Protein AF-A0A1G2VF19-F1 (afdb_monomer_lite)

Radius of gyration: 12.05 Å; chains: 1; bounding box: 30×23×34 Å

Structure (mmCIF, N/CA/C/O backbone):
data_AF-A0A1G2VF19-F1
#
_entry.id   AF-A0A1G2VF19-F1
#
loop_
_atom_site.group_PDB
_atom_site.id
_atom_site.type_symbol
_atom_site.label_atom_id
_atom_site.label_alt_id
_atom_site.label_comp_id
_atom_site.label_asym_id
_atom_site.label_entity_id
_atom_site.label_seq_id
_atom_site.pdbx_PDB_ins_code
_atom_site.Cartn_x
_atom_site.Cartn_y
_atom_site.Cartn_z
_atom_site.occupancy
_atom_site.B_iso_or_equiv
_atom_site.auth_seq_id
_atom_site.auth_comp_id
_atom_site.auth_asym_id
_atom_site.auth_atom_id
_atom_site.pdbx_PDB_model_num
ATOM 1 N N . MET A 1 1 ? 2.321 -10.300 2.482 1.00 78.69 1 MET A N 1
ATOM 2 C CA . MET A 1 1 ? 3.296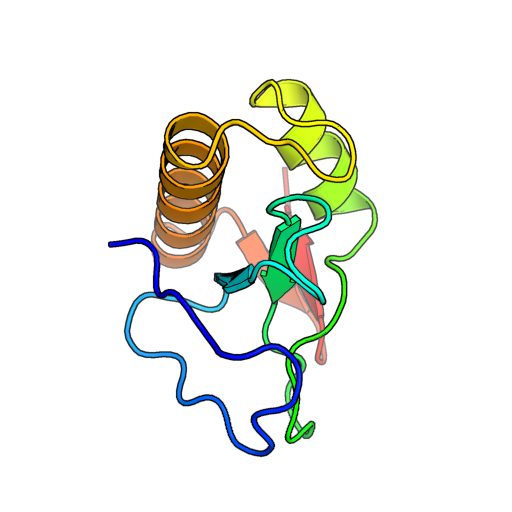 -9.934 1.435 1.00 78.69 1 MET A CA 1
ATOM 3 C C . MET A 1 1 ? 2.789 -8.684 0.718 1.00 78.69 1 MET A C 1
ATOM 5 O O . MET A 1 1 ? 1.614 -8.378 0.850 1.00 78.69 1 MET A O 1
ATOM 9 N N . ALA A 1 2 ? 3.632 -7.902 0.036 1.00 87.12 2 ALA A N 1
ATOM 10 C CA . ALA A 1 2 ? 3.149 -6.727 -0.689 1.00 87.12 2 ALA A CA 1
ATOM 11 C C . ALA A 1 2 ? 2.538 -7.201 -2.011 1.00 87.12 2 ALA A C 1
ATOM 13 O O . ALA A 1 2 ? 3.221 -7.852 -2.800 1.00 87.12 2 ALA A O 1
ATOM 14 N N . GLN A 1 3 ? 1.259 -6.909 -2.230 1.00 92.44 3 GLN A N 1
ATOM 15 C CA . GLN A 1 3 ? 0.581 -7.237 -3.478 1.00 92.44 3 GLN A CA 1
ATOM 16 C C . GLN A 1 3 ? 0.915 -6.172 -4.527 1.00 92.44 3 GLN A C 1
ATOM 18 O O . GLN A 1 3 ? 0.719 -4.978 -4.291 1.00 92.44 3 GLN A O 1
ATOM 23 N N . VAL A 1 4 ? 1.431 -6.615 -5.674 1.00 93.25 4 VAL A N 1
ATOM 24 C CA . VAL A 1 4 ? 1.656 -5.770 -6.853 1.00 93.25 4 VAL A CA 1
ATOM 25 C C . VAL A 1 4 ? 0.391 -5.779 -7.698 1.00 93.25 4 VAL A C 1
ATOM 27 O O . VAL A 1 4 ? -0.149 -6.850 -7.960 1.00 93.25 4 VAL A O 1
ATOM 30 N N . ILE A 1 5 ? -0.052 -4.607 -8.139 1.00 89.94 5 ILE A N 1
ATOM 31 C CA . ILE A 1 5 ? -1.225 -4.453 -9.006 1.00 89.94 5 ILE A CA 1
ATOM 32 C C . ILE A 1 5 ? -0.883 -3.654 -10.262 1.00 89.94 5 ILE A C 1
ATOM 34 O O . ILE A 1 5 ? 0.030 -2.813 -10.258 1.00 89.94 5 ILE A O 1
ATOM 38 N N . GLY A 1 6 ? -1.630 -3.895 -11.337 1.00 84.19 6 GLY A N 1
ATOM 39 C CA . GLY A 1 6 ? -1.605 -3.042 -12.518 1.00 84.19 6 GLY A CA 1
ATOM 40 C C . GLY A 1 6 ? -2.280 -1.697 -12.238 1.00 84.19 6 GLY A C 1
ATOM 41 O O . GLY A 1 6 ? -3.280 -1.618 -11.535 1.00 84.19 6 GLY A O 1
ATOM 42 N N . TYR A 1 7 ? -1.740 -0.610 -12.795 1.00 70.62 7 TYR A N 1
ATOM 43 C CA . TYR A 1 7 ? -2.265 0.739 -12.536 1.00 70.62 7 TYR A CA 1
ATOM 44 C C . TYR A 1 7 ? -3.662 0.997 -13.135 1.00 70.62 7 TYR A C 1
ATOM 46 O O . TYR A 1 7 ? -4.394 1.848 -12.645 1.00 70.62 7 TYR A O 1
ATOM 54 N N . PHE A 1 8 ? -4.026 0.270 -14.190 1.00 71.75 8 PHE A N 1
ATOM 55 C CA . PHE A 1 8 ? -5.316 0.391 -14.878 1.00 71.75 8 PHE A CA 1
ATOM 56 C C . PHE A 1 8 ? -6.217 -0.828 -14.638 1.00 71.75 8 PHE A C 1
ATOM 58 O O . PHE A 1 8 ? -7.092 -1.121 -15.446 1.00 71.75 8 PHE A O 1
ATOM 65 N N . GLU A 1 9 ? -5.956 -1.587 -13.573 1.00 72.94 9 GLU A N 1
ATOM 66 C CA . GLU A 1 9 ? -6.788 -2.732 -13.218 1.00 72.94 9 GLU A CA 1
ATOM 67 C C . GLU A 1 9 ? -8.000 -2.253 -12.418 1.00 72.94 9 GLU A C 1
ATOM 69 O O . GLU A 1 9 ? -7.907 -1.926 -11.234 1.00 72.94 9 GLU A O 1
ATOM 74 N N . ASP A 1 10 ? -9.152 -2.227 -13.083 1.00 65.62 10 ASP A N 1
ATOM 75 C CA . ASP A 1 10 ? -10.441 -2.076 -12.423 1.00 65.62 10 ASP A CA 1
ATOM 76 C C . ASP A 1 10 ? -10.782 -3.421 -11.757 1.00 65.62 10 ASP A C 1
ATOM 78 O O . ASP A 1 10 ? -10.864 -4.445 -12.438 1.00 65.62 10 ASP A O 1
ATOM 82 N N . ASN A 1 11 ? -11.014 -3.421 -10.438 1.00 74.56 11 ASN A N 1
ATOM 83 C CA . ASN A 1 11 ? -11.315 -4.577 -9.569 1.00 74.56 11 ASN A CA 1
ATOM 84 C C . ASN A 1 11 ? -10.107 -5.308 -8.955 1.00 74.56 11 ASN A C 1
ATOM 86 O O . ASN A 1 11 ? -10.004 -6.536 -8.994 1.00 74.56 11 ASN A O 1
ATOM 90 N N . VAL A 1 12 ? -9.227 -4.556 -8.296 1.00 83.00 12 VAL A N 1
ATOM 91 C CA . VAL A 1 12 ? -8.183 -5.132 -7.437 1.00 83.00 12 VAL A CA 1
ATOM 92 C C . VAL A 1 12 ? -8.810 -5.893 -6.263 1.00 83.00 12 VAL A C 1
ATOM 94 O O . VAL A 1 12 ? -9.538 -5.326 -5.451 1.00 83.00 12 VAL A O 1
ATOM 97 N N . VAL A 1 13 ? -8.480 -7.180 -6.136 1.00 86.81 13 VAL A N 1
ATOM 98 C CA . VAL A 1 13 ? -8.833 -7.992 -4.962 1.00 86.81 13 VAL A CA 1
ATOM 99 C C . VAL A 1 13 ? -7.714 -7.881 -3.931 1.00 86.81 13 VAL A C 1
ATOM 101 O O . VAL A 1 13 ? -6.596 -8.317 -4.188 1.00 86.81 13 VAL A O 1
ATOM 104 N N . PHE A 1 14 ? -8.007 -7.312 -2.763 1.00 88.38 14 PHE A N 1
ATOM 105 C CA . PHE A 1 14 ? -7.038 -7.093 -1.685 1.00 88.38 14 PHE A CA 1
ATOM 106 C C . PHE A 1 14 ? -6.894 -8.347 -0.809 1.00 88.38 14 PHE A C 1
ATOM 108 O O . PHE A 1 14 ? -7.687 -8.559 0.108 1.00 88.38 14 PHE A O 1
ATOM 115 N N . THR A 1 15 ? -5.896 -9.196 -1.072 1.00 89.69 15 THR A N 1
ATOM 116 C CA . THR A 1 15 ? -5.728 -10.474 -0.341 1.00 89.69 15 THR A CA 1
ATOM 117 C C . THR A 1 15 ? -4.752 -10.394 0.832 1.00 89.69 15 THR A C 1
ATOM 119 O O . THR A 1 15 ? -4.855 -11.165 1.781 1.00 89.69 15 THR A O 1
ATOM 122 N N . GLU A 1 16 ? -3.801 -9.458 0.793 1.00 90.38 16 GLU A N 1
ATOM 123 C CA . GLU A 1 16 ? -2.689 -9.369 1.759 1.00 90.38 16 GLU A CA 1
ATOM 124 C C . GLU A 1 16 ? -2.871 -8.280 2.836 1.00 90.38 16 GLU A C 1
ATOM 126 O O . GLU A 1 16 ? -2.054 -8.132 3.761 1.00 90.38 16 GLU A O 1
ATOM 131 N N . GLY A 1 17 ? -3.941 -7.503 2.693 1.00 93.19 17 GLY A N 1
ATOM 132 C CA . GLY A 1 17 ? -4.255 -6.306 3.458 1.00 93.19 17 GLY A CA 1
ATOM 133 C C . GLY A 1 17 ? -4.723 -5.172 2.540 1.00 93.19 17 GLY A C 1
ATOM 134 O O . GLY A 1 17 ? -4.712 -5.323 1.318 1.00 93.19 17 GLY A O 1
ATOM 135 N N . PRO A 1 18 ? -5.142 -4.035 3.115 1.00 95.06 18 PRO A N 1
ATOM 136 C CA . PRO A 1 18 ? -5.747 -2.950 2.349 1.00 95.06 18 PRO A CA 1
ATOM 137 C C . PRO A 1 18 ? -4.746 -2.152 1.508 1.00 95.06 18 PRO A C 1
ATOM 139 O O . PRO A 1 18 ? -5.170 -1.379 0.656 1.00 95.06 18 PRO A O 1
ATOM 142 N N . PHE A 1 19 ? -3.438 -2.305 1.736 1.00 96.38 19 PHE A N 1
ATOM 143 C CA . PHE A 1 19 ? -2.391 -1.593 1.007 1.00 96.38 19 PHE A CA 1
ATOM 144 C C . PHE A 1 19 ? -1.767 -2.466 -0.081 1.00 96.38 19 PHE A C 1
ATOM 146 O O . PHE A 1 19 ? -1.439 -3.635 0.143 1.00 96.38 19 PHE A O 1
ATOM 153 N N . VAL A 1 20 ? -1.537 -1.855 -1.238 1.00 95.62 20 VAL A N 1
ATOM 154 C CA . VAL A 1 20 ? -0.971 -2.474 -2.443 1.00 95.62 20 VAL A CA 1
ATOM 155 C C . VAL A 1 20 ? 0.106 -1.573 -3.036 1.00 95.62 20 VAL A C 1
ATOM 157 O O . VAL A 1 20 ? 0.175 -0.381 -2.723 1.00 95.62 20 VAL A O 1
ATOM 160 N N . ILE A 1 21 ? 0.958 -2.131 -3.896 1.00 95.81 21 ILE A N 1
ATOM 161 C CA . ILE A 1 21 ? 1.974 -1.367 -4.624 1.00 95.81 21 ILE A CA 1
ATOM 162 C C . ILE A 1 21 ? 1.700 -1.368 -6.123 1.00 95.81 21 ILE A C 1
ATOM 164 O O . ILE A 1 21 ? 1.324 -2.383 -6.704 1.00 95.81 21 ILE A O 1
ATOM 168 N N . CYS A 1 22 ? 1.944 -0.230 -6.762 1.00 94.19 22 CYS A N 1
ATOM 169 C CA . CYS A 1 22 ? 1.803 -0.068 -8.204 1.00 94.19 22 CYS A CA 1
ATOM 170 C C . CYS A 1 22 ? 2.942 0.796 -8.760 1.00 94.19 22 CYS A C 1
ATOM 172 O O . CYS A 1 22 ? 3.555 1.583 -8.032 1.00 94.19 22 CYS A O 1
ATOM 174 N N . ASN A 1 23 ? 3.237 0.646 -10.054 1.00 93.69 23 ASN A N 1
ATOM 175 C CA . ASN A 1 23 ? 4.217 1.465 -10.774 1.00 93.69 23 ASN A CA 1
ATOM 176 C C . ASN A 1 23 ? 3.576 2.063 -12.038 1.00 93.69 23 ASN A C 1
ATOM 178 O O . ASN A 1 23 ? 3.734 1.517 -13.136 1.00 93.69 23 ASN A O 1
ATOM 182 N N . PRO A 1 24 ? 2.811 3.158 -11.893 1.00 85.38 24 PRO A N 1
ATOM 183 C CA . PRO A 1 24 ? 2.123 3.796 -13.006 1.00 85.38 24 PRO A CA 1
ATOM 184 C C . PRO A 1 24 ? 3.121 4.207 -14.089 1.00 85.38 24 PRO A C 1
ATOM 186 O O . PRO A 1 24 ? 4.023 5.007 -13.843 1.00 85.38 24 PRO A O 1
ATOM 189 N N . LEU A 1 25 ? 2.957 3.672 -15.300 1.00 85.69 25 LEU A N 1
ATOM 190 C CA . LEU A 1 25 ? 3.788 4.014 -16.463 1.00 85.69 25 LEU A CA 1
ATOM 191 C C . LEU A 1 25 ? 5.300 3.785 -16.252 1.00 85.69 25 LEU A C 1
ATOM 193 O O . LEU A 1 25 ? 6.116 4.404 -16.931 1.00 85.69 25 LEU A O 1
ATOM 197 N N . GLY A 1 26 ? 5.693 2.944 -15.288 1.00 87.31 26 GLY A N 1
ATOM 198 C CA . GLY A 1 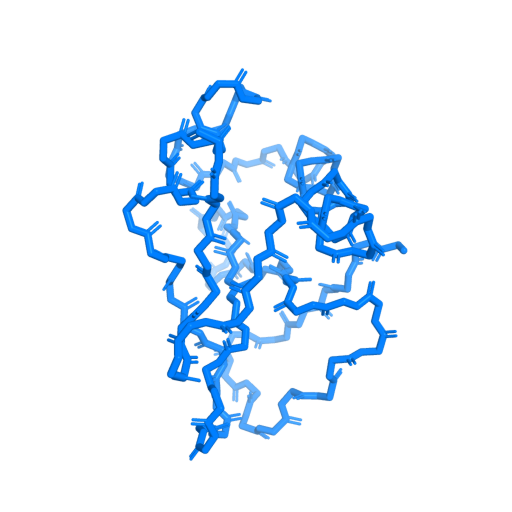26 ? 7.104 2.681 -14.991 1.00 87.31 26 GLY A CA 1
ATOM 199 C C . GLY A 1 26 ? 7.860 3.847 -14.336 1.00 87.31 26 GLY A C 1
ATOM 200 O O . GLY A 1 26 ? 9.081 3.779 -14.222 1.00 87.31 26 GLY A O 1
ATOM 201 N N . ASN A 1 27 ? 7.173 4.915 -13.911 1.00 90.56 27 ASN A N 1
ATOM 2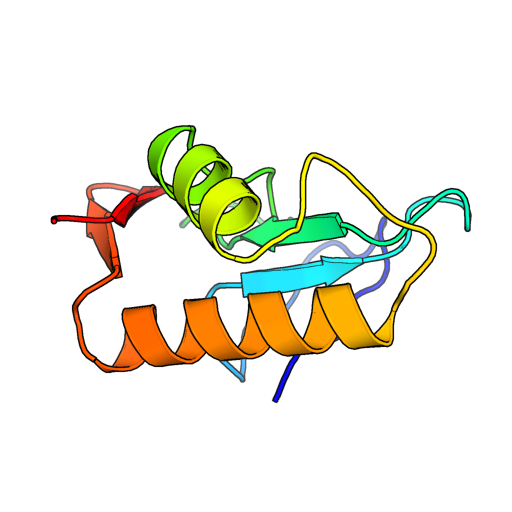02 C CA . ASN A 1 27 ? 7.796 6.170 -13.474 1.00 90.56 27 ASN A CA 1
ATOM 203 C C . ASN A 1 27 ? 7.997 6.299 -11.950 1.00 90.56 27 ASN A C 1
ATOM 205 O O . ASN A 1 27 ? 8.223 7.408 -11.447 1.00 90.56 27 ASN A O 1
ATOM 209 N N . GLY A 1 28 ? 7.862 5.194 -11.218 1.00 93.94 28 GLY A N 1
ATOM 210 C CA . GLY A 1 28 ? 8.104 5.100 -9.784 1.00 93.94 28 GLY A CA 1
ATOM 211 C C . GLY A 1 28 ? 7.030 4.289 -9.065 1.00 93.94 28 GLY A C 1
ATOM 212 O O . GLY A 1 28 ? 5.832 4.470 -9.275 1.00 93.94 28 GLY A O 1
ATOM 213 N N . TRP A 1 29 ? 7.480 3.432 -8.157 1.00 95.62 29 TRP A N 1
ATOM 214 C CA . TRP A 1 29 ? 6.646 2.653 -7.259 1.00 95.62 29 TRP A CA 1
ATOM 215 C C . TRP A 1 29 ? 5.985 3.545 -6.215 1.00 95.62 29 TRP A C 1
ATOM 217 O O . TRP A 1 29 ? 6.637 4.374 -5.572 1.00 95.62 29 TRP A O 1
ATOM 227 N N . ARG A 1 30 ? 4.683 3.356 -6.020 1.00 94.88 30 ARG A N 1
ATOM 228 C CA . ARG A 1 30 ? 3.909 3.999 -4.959 1.00 94.88 30 ARG A CA 1
ATOM 229 C C . ARG A 1 30 ? 3.029 2.985 -4.244 1.00 94.88 30 ARG A C 1
ATOM 231 O O . ARG A 1 30 ? 2.839 1.869 -4.716 1.00 94.88 30 ARG A O 1
ATOM 238 N N . ILE A 1 31 ? 2.523 3.404 -3.090 1.00 95.44 31 ILE A N 1
ATOM 239 C CA . ILE A 1 31 ? 1.568 2.639 -2.290 1.00 95.44 31 ILE A CA 1
ATOM 240 C C . ILE A 1 31 ? 0.200 3.272 -2.473 1.00 95.44 31 ILE A C 1
ATOM 242 O O . ILE A 1 31 ? 0.074 4.489 -2.305 1.00 95.44 31 ILE A O 1
ATOM 246 N N . GLU A 1 32 ? -0.781 2.433 -2.761 1.00 94.56 32 GLU A N 1
ATOM 247 C CA . GLU A 1 32 ? -2.198 2.773 -2.806 1.00 94.56 32 GLU A CA 1
ATOM 248 C C . GLU A 1 32 ? -2.972 1.910 -1.810 1.00 94.56 32 GLU A C 1
ATOM 250 O O . GLU A 1 32 ? -2.427 0.965 -1.229 1.00 94.56 32 GLU A O 1
ATOM 255 N N . VAL A 1 33 ? -4.221 2.282 -1.555 1.00 94.69 33 VAL A N 1
ATOM 256 C CA . VAL A 1 33 ? -5.053 1.672 -0.524 1.00 94.69 33 VAL A CA 1
ATOM 257 C C . VAL A 1 33 ? -6.473 1.438 -1.021 1.00 94.69 33 VAL A C 1
ATOM 259 O O . VAL A 1 33 ? -6.987 2.183 -1.855 1.00 94.69 33 VAL A O 1
ATOM 262 N N . GLU A 1 34 ? -7.110 0.404 -0.490 1.00 93.75 34 GLU A N 1
ATOM 263 C CA . GLU A 1 34 ? -8.536 0.152 -0.650 1.00 93.75 34 GLU A CA 1
ATOM 264 C C . GLU A 1 34 ? -9.377 1.337 -0.144 1.00 93.75 34 GLU A C 1
ATOM 266 O O . GLU A 1 34 ? -9.215 1.785 0.991 1.00 93.75 34 GLU A O 1
ATOM 271 N N . LEU A 1 35 ? -10.334 1.792 -0.955 1.00 90.62 35 LEU A N 1
ATOM 272 C CA . LEU A 1 35 ? -11.434 2.656 -0.524 1.00 90.62 35 LEU A CA 1
ATOM 273 C C . LEU A 1 35 ? -12.732 1.850 -0.623 1.00 90.62 35 LEU A C 1
ATOM 275 O O . LEU A 1 35 ? -13.105 1.400 -1.707 1.00 90.62 35 LEU A O 1
ATOM 279 N N . LYS A 1 36 ? -13.423 1.630 0.502 1.00 87.56 36 LYS A N 1
ATOM 280 C CA . LYS A 1 36 ? -14.639 0.800 0.501 1.00 87.56 36 LYS A CA 1
ATOM 281 C C . LYS A 1 36 ? -15.706 1.402 -0.417 1.00 87.56 36 LYS A C 1
ATOM 283 O O . LYS A 1 36 ? -16.029 2.582 -0.311 1.00 87.56 36 LYS A O 1
ATOM 288 N N . GLY A 1 37 ? -16.242 0.572 -1.314 1.00 84.62 37 GLY A N 1
ATOM 289 C CA . GLY A 1 37 ? -17.212 0.978 -2.337 1.00 84.62 37 GLY A CA 1
ATOM 290 C C . GLY A 1 37 ? -16.598 1.446 -3.662 1.00 84.62 37 GLY A C 1
ATOM 291 O O . GLY A 1 37 ? -17.347 1.815 -4.560 1.00 84.62 37 GLY A O 1
ATOM 292 N N . HIS A 1 38 ? -15.269 1.423 -3.806 1.00 83.81 38 HIS A N 1
ATOM 293 C CA . HIS A 1 38 ? -14.579 1.768 -5.049 1.00 83.81 38 HIS A CA 1
ATOM 294 C C . HIS A 1 38 ? -13.996 0.526 -5.728 1.00 83.81 38 HIS A C 1
ATOM 296 O O . HIS A 1 38 ? -13.561 -0.418 -5.072 1.00 83.81 38 HIS A O 1
ATOM 302 N N . HIS A 1 39 ? -13.975 0.549 -7.061 1.00 82.31 39 HIS A N 1
ATOM 303 C CA . HIS A 1 39 ? -13.421 -0.530 -7.887 1.00 82.31 39 HIS A CA 1
ATOM 304 C C . HIS A 1 39 ? -11.901 -0.441 -8.052 1.00 82.31 39 HIS A C 1
ATOM 306 O O . HIS A 1 39 ? -11.259 -1.428 -8.407 1.00 82.31 39 HIS A O 1
ATOM 312 N N . CYS A 1 40 ? -11.329 0.736 -7.800 1.00 85.75 40 CYS A N 1
ATOM 313 C CA . CYS A 1 40 ? -9.909 1.002 -7.935 1.00 85.75 40 CYS A CA 1
ATOM 314 C C . CYS A 1 40 ? -9.298 1.439 -6.592 1.00 85.75 40 CYS A C 1
ATOM 316 O O . CYS A 1 40 ? -9.973 2.073 -5.771 1.00 85.75 40 CYS A O 1
ATOM 318 N N . PRO A 1 41 ? -8.023 1.101 -6.354 1.00 89.31 41 PRO A N 1
ATOM 319 C CA . PRO A 1 41 ? -7.278 1.626 -5.223 1.00 89.31 41 PRO A CA 1
ATOM 320 C C . PRO A 1 41 ? -7.027 3.129 -5.378 1.00 89.31 41 PRO A C 1
ATOM 322 O O . PRO A 1 41 ? -7.017 3.681 -6.479 1.00 89.31 41 PRO A O 1
ATOM 325 N N . ILE A 1 42 ? -6.826 3.801 -4.248 1.00 90.69 42 ILE A N 1
ATOM 326 C CA . ILE A 1 42 ? -6.632 5.250 -4.184 1.00 90.69 42 ILE A CA 1
ATOM 327 C C . ILE A 1 42 ? -5.330 5.612 -3.475 1.00 90.69 42 ILE A C 1
ATOM 329 O O . ILE A 1 42 ? -4.693 4.790 -2.813 1.00 90.69 42 ILE A O 1
ATOM 333 N N . LEU A 1 43 ? -4.948 6.887 -3.551 1.00 90.44 43 LEU A N 1
ATOM 334 C CA . LEU A 1 43 ? -3.873 7.395 -2.708 1.00 90.44 43 LEU A CA 1
ATOM 335 C C . LEU A 1 43 ? -4.259 7.309 -1.220 1.00 90.44 43 LEU A C 1
ATOM 337 O O . LEU A 1 43 ? -5.403 7.605 -0.873 1.00 90.44 43 LEU A O 1
ATOM 341 N N . PRO A 1 44 ? -3.316 6.942 -0.335 1.00 88.56 44 PRO A N 1
ATOM 342 C CA . PRO A 1 44 ? -3.591 6.874 1.092 1.00 88.56 44 PRO A CA 1
ATOM 343 C C . PRO A 1 44 ? -3.957 8.232 1.689 1.00 88.56 44 PRO A C 1
ATOM 345 O O . PRO A 1 44 ? -3.481 9.272 1.229 1.00 88.56 44 PRO A O 1
ATOM 348 N N . ASP A 1 45 ? -4.725 8.190 2.777 1.00 88.81 45 ASP A N 1
ATOM 349 C CA . ASP A 1 45 ? -5.005 9.355 3.614 1.00 88.81 45 ASP A CA 1
ATOM 350 C C . ASP A 1 45 ? -3.711 10.043 4.108 1.00 88.81 45 ASP A C 1
ATOM 352 O O . ASP A 1 45 ? -2.648 9.420 4.223 1.00 88.81 45 ASP A O 1
ATOM 356 N N . LEU A 1 46 ? -3.801 11.334 4.448 1.00 87.00 46 LEU A N 1
ATOM 357 C CA . LEU A 1 46 ? -2.668 12.135 4.924 1.00 87.00 46 LEU A CA 1
ATOM 358 C C . LEU A 1 46 ? -1.976 11.523 6.153 1.00 87.00 46 LEU A C 1
ATOM 360 O O . LEU A 1 46 ? -0.753 11.622 6.283 1.00 87.00 46 LEU A O 1
ATOM 364 N N . THR A 1 47 ? -2.724 10.882 7.053 1.00 89.19 47 THR A N 1
ATOM 365 C CA . THR A 1 47 ? -2.154 10.209 8.231 1.00 89.19 47 THR A CA 1
ATOM 366 C C . THR A 1 47 ? -1.237 9.053 7.831 1.00 89.19 47 THR A C 1
ATOM 368 O O . THR A 1 47 ? -0.108 8.954 8.319 1.00 89.19 47 THR A O 1
ATOM 371 N N . ILE A 1 48 ? -1.664 8.241 6.863 1.00 92.56 48 ILE A N 1
ATOM 372 C CA . ILE A 1 48 ? -0.857 7.165 6.286 1.00 92.56 48 ILE A CA 1
ATOM 373 C C . ILE A 1 48 ? 0.315 7.729 5.480 1.00 92.56 48 ILE A C 1
ATOM 375 O O . ILE A 1 48 ? 1.408 7.164 5.511 1.00 92.56 48 ILE A O 1
ATOM 379 N N . HIS A 1 49 ? 0.136 8.860 4.792 1.00 91.38 49 HIS A N 1
ATOM 380 C CA . HIS A 1 49 ? 1.229 9.517 4.076 1.00 91.38 49 HIS A CA 1
ATOM 381 C C . HIS A 1 49 ? 2.379 9.892 5.019 1.00 91.38 49 HIS A C 1
ATOM 383 O O . HIS A 1 49 ? 3.520 9.500 4.783 1.00 91.38 49 HIS A O 1
ATOM 389 N N . LYS A 1 50 ? 2.071 10.559 6.137 1.00 91.56 50 LYS A N 1
ATOM 390 C CA . LYS A 1 50 ? 3.064 10.898 7.171 1.00 91.56 50 LYS A CA 1
ATOM 391 C C . LYS A 1 50 ? 3.729 9.652 7.758 1.00 91.56 50 LYS A C 1
ATOM 393 O O . LYS A 1 50 ? 4.920 9.663 8.063 1.00 91.56 50 LYS A O 1
ATOM 398 N N . LEU A 1 51 ? 2.975 8.564 7.912 1.00 93.38 51 LEU A N 1
ATOM 399 C CA . LEU A 1 51 ? 3.513 7.290 8.378 1.00 93.38 51 LEU A CA 1
ATOM 400 C C . LEU A 1 51 ? 4.495 6.676 7.367 1.00 93.38 51 LEU A C 1
ATOM 402 O O . LEU A 1 51 ? 5.570 6.236 7.764 1.00 93.38 51 LEU A O 1
ATOM 406 N N . LYS A 1 52 ? 4.188 6.707 6.063 1.00 94.50 52 LYS A N 1
ATOM 407 C CA . LYS A 1 52 ? 5.124 6.277 5.007 1.00 94.50 52 LYS A CA 1
ATOM 408 C C . LYS A 1 52 ? 6.429 7.070 5.043 1.00 94.50 52 LYS A C 1
ATOM 410 O O . LYS A 1 52 ? 7.498 6.472 4.927 1.00 94.50 52 LYS A O 1
ATOM 415 N N . GLU A 1 53 ? 6.354 8.384 5.247 1.00 94.44 53 GLU A N 1
ATOM 416 C CA . GLU A 1 53 ? 7.542 9.238 5.350 1.00 94.44 53 GLU A CA 1
ATOM 417 C C . GLU A 1 53 ? 8.417 8.846 6.543 1.00 94.44 53 GLU A C 1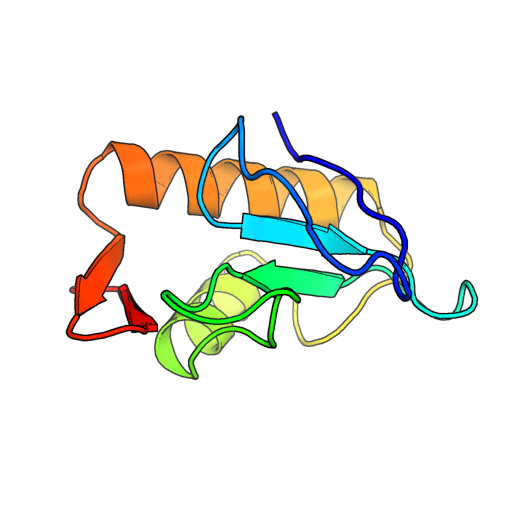
ATOM 419 O O . GLU A 1 53 ? 9.628 8.693 6.389 1.00 94.44 53 GLU A O 1
ATOM 424 N N . ARG A 1 54 ? 7.808 8.567 7.705 1.00 93.69 54 ARG A N 1
ATOM 425 C CA . ARG A 1 54 ? 8.517 8.027 8.882 1.00 93.69 54 ARG A CA 1
ATOM 426 C C . ARG A 1 54 ? 9.162 6.663 8.614 1.00 93.69 54 ARG A C 1
ATOM 428 O O . ARG A 1 54 ? 10.190 6.352 9.204 1.00 93.69 54 ARG A O 1
ATOM 435 N N . LEU A 1 55 ? 8.583 5.866 7.716 1.00 94.12 55 LEU A N 1
ATOM 436 C CA . LEU A 1 55 ? 9.127 4.581 7.260 1.00 94.12 55 LEU A CA 1
ATOM 437 C C . LEU A 1 55 ? 10.164 4.723 6.125 1.00 94.12 55 LEU A C 1
ATOM 439 O O . LEU A 1 55 ? 10.633 3.716 5.587 1.00 94.12 55 LEU A O 1
ATOM 443 N N . GLY A 1 56 ? 10.542 5.955 5.769 1.00 94.50 56 GLY A N 1
ATOM 444 C CA . GLY A 1 56 ? 11.593 6.256 4.798 1.00 94.50 56 GLY A CA 1
ATOM 445 C C . GLY A 1 56 ? 11.118 6.374 3.349 1.00 94.50 56 GLY A C 1
ATOM 446 O O . GLY A 1 56 ? 11.947 6.338 2.445 1.00 94.50 56 GLY A O 1
ATOM 447 N N . MET A 1 57 ? 9.811 6.505 3.102 1.00 94.25 57 MET A N 1
ATOM 448 C CA . MET A 1 57 ? 9.245 6.638 1.756 1.00 94.25 57 MET A CA 1
ATOM 449 C C . MET A 1 57 ? 8.377 7.897 1.638 1.00 94.25 57 MET A C 1
ATOM 451 O O . MET A 1 57 ? 7.233 7.911 2.089 1.00 94.25 57 MET A O 1
ATOM 455 N N . SER A 1 58 ? 8.888 8.927 0.956 1.00 91.62 58 SER A N 1
ATOM 456 C CA . SER A 1 58 ? 8.099 10.104 0.565 1.00 91.62 58 SER A CA 1
ATOM 457 C C . SER A 1 58 ? 7.621 9.966 -0.883 1.00 91.62 58 SER A C 1
ATOM 459 O O . SER A 1 58 ? 8.400 9.659 -1.784 1.00 91.62 58 SER A O 1
ATOM 461 N N . GLY A 1 59 ? 6.317 10.137 -1.111 1.00 88.88 59 GLY A N 1
ATOM 462 C CA . GLY A 1 59 ? 5.721 10.044 -2.446 1.00 88.88 59 GLY A CA 1
ATOM 463 C C . GLY A 1 59 ? 5.891 8.674 -3.123 1.00 88.88 59 GLY A C 1
ATOM 464 O O . GLY A 1 59 ? 5.371 7.665 -2.627 1.00 88.88 59 GLY A O 1
ATOM 465 N N . LYS A 1 60 ? 6.561 8.680 -4.285 1.00 93.06 60 LYS A N 1
ATOM 466 C CA . LYS A 1 60 ? 6.909 7.515 -5.117 1.00 93.06 60 LYS A CA 1
ATOM 467 C C . LYS A 1 60 ? 8.431 7.368 -5.213 1.00 93.06 60 LYS A C 1
ATOM 469 O O . LYS A 1 60 ? 9.142 8.365 -5.140 1.00 93.06 60 LYS A O 1
ATOM 474 N N . THR A 1 61 ? 8.930 6.155 -5.427 1.00 95.44 61 THR A N 1
ATOM 475 C CA . THR A 1 61 ? 10.374 5.861 -5.499 1.00 95.44 61 THR A CA 1
ATOM 476 C C . THR A 1 61 ? 10.691 4.827 -6.578 1.00 95.44 61 THR A C 1
ATOM 478 O O . THR A 1 61 ? 9.848 4.006 -6.925 1.00 95.44 61 THR A O 1
ATOM 481 N N . MET A 1 62 ? 11.914 4.827 -7.111 1.00 95.81 62 MET A N 1
ATOM 482 C CA . MET A 1 62 ? 12.381 3.745 -7.992 1.00 95.81 62 MET A CA 1
ATOM 483 C C . MET A 1 62 ? 12.782 2.485 -7.212 1.00 95.81 62 MET A C 1
ATOM 485 O O . MET A 1 62 ? 12.899 1.411 -7.798 1.00 95.81 62 MET A O 1
ATOM 489 N N . ASP A 1 63 ? 12.947 2.594 -5.891 1.00 96.00 63 ASP A N 1
ATOM 490 C CA . ASP A 1 63 ? 13.266 1.467 -5.020 1.00 96.00 63 ASP A CA 1
ATOM 491 C C . ASP A 1 63 ? 12.011 0.624 -4.726 1.00 96.00 63 ASP A C 1
ATOM 493 O O . ASP A 1 63 ? 11.213 0.894 -3.817 1.00 96.00 63 ASP A O 1
ATOM 497 N N . ARG A 1 64 ? 11.835 -0.429 -5.530 1.00 96.00 64 ARG A N 1
ATOM 498 C CA . ARG A 1 64 ? 10.760 -1.410 -5.353 1.00 96.00 64 ARG A CA 1
ATOM 499 C C . ARG A 1 64 ? 10.832 -2.085 -3.981 1.00 96.00 64 ARG A C 1
ATOM 501 O O . ARG A 1 64 ? 9.800 -2.226 -3.331 1.00 96.00 64 ARG A O 1
ATOM 508 N N . SER A 1 65 ? 12.025 -2.461 -3.527 1.00 96.69 65 SER A N 1
ATOM 509 C CA . SER A 1 65 ? 12.234 -3.185 -2.267 1.00 96.69 65 SER A CA 1
ATOM 510 C C . SER A 1 65 ? 11.842 -2.338 -1.057 1.00 96.69 65 SER A C 1
ATOM 512 O O . SER A 1 65 ? 11.192 -2.829 -0.131 1.00 96.69 65 SER A O 1
ATOM 514 N N . LEU A 1 66 ? 12.173 -1.042 -1.077 1.00 96.62 66 LEU A N 1
ATOM 515 C CA . LEU A 1 66 ? 11.685 -0.080 -0.088 1.00 96.62 66 LEU A CA 1
ATOM 516 C C . LEU A 1 66 ? 10.155 -0.026 -0.090 1.00 96.62 66 LEU A C 1
ATOM 518 O O . LEU A 1 66 ? 9.540 -0.141 0.970 1.00 96.62 66 LEU A O 1
ATOM 522 N N . THR A 1 67 ? 9.541 0.099 -1.267 1.00 96.94 67 THR A N 1
ATOM 523 C CA . THR A 1 67 ? 8.078 0.178 -1.411 1.00 96.94 67 THR A CA 1
ATOM 524 C C . THR A 1 67 ? 7.393 -1.078 -0.862 1.00 96.94 67 THR A C 1
ATOM 526 O O . THR A 1 67 ? 6.448 -0.973 -0.079 1.00 96.94 67 THR A O 1
ATOM 529 N N . GLU A 1 68 ? 7.900 -2.270 -1.190 1.00 97.19 68 GLU A N 1
ATOM 530 C CA . GLU A 1 68 ? 7.401 -3.548 -0.669 1.00 97.19 68 GLU A CA 1
ATOM 531 C C . GLU A 1 68 ? 7.536 -3.634 0.855 1.00 97.19 68 GLU A C 1
ATOM 533 O O . GLU A 1 68 ? 6.595 -4.034 1.545 1.00 97.19 68 GLU A O 1
ATOM 538 N N . ARG A 1 69 ? 8.682 -3.228 1.414 1.00 97.75 69 ARG A N 1
ATOM 539 C CA . ARG A 1 69 ? 8.914 -3.223 2.866 1.00 97.75 69 ARG A CA 1
ATOM 540 C C . ARG A 1 69 ? 7.946 -2.292 3.596 1.00 97.75 69 ARG A C 1
ATOM 542 O O . ARG A 1 69 ? 7.388 -2.677 4.628 1.00 97.75 69 ARG A O 1
ATOM 549 N N . VAL A 1 70 ? 7.729 -1.088 3.067 1.00 97.31 70 VAL A N 1
ATOM 550 C CA . VAL A 1 70 ? 6.785 -0.122 3.644 1.00 97.31 70 VAL A CA 1
ATOM 551 C C . VAL A 1 70 ? 5.353 -0.649 3.531 1.00 97.31 70 VAL A C 1
ATOM 553 O O . VAL A 1 70 ? 4.650 -0.687 4.537 1.00 97.31 70 VAL A O 1
ATOM 556 N N . CYS A 1 71 ? 4.940 -1.161 2.369 1.00 97.44 71 CYS A N 1
ATOM 557 C CA . CYS A 1 71 ? 3.610 -1.748 2.174 1.00 97.44 71 CYS A CA 1
ATOM 558 C C . CYS A 1 71 ? 3.341 -2.924 3.125 1.00 97.44 71 CYS A C 1
ATOM 560 O 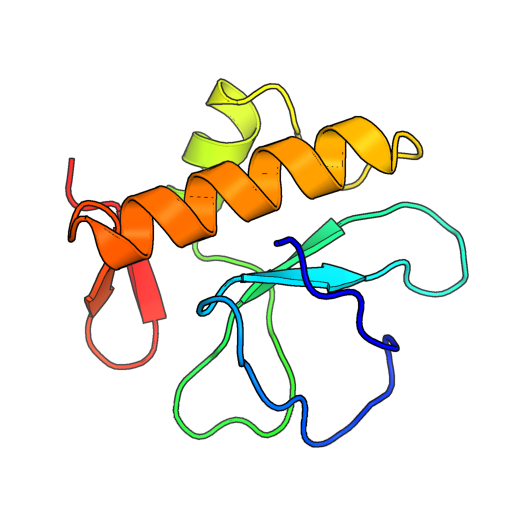O . CYS A 1 71 ? 2.290 -2.988 3.761 1.00 97.44 71 CYS A O 1
ATOM 562 N N . ASN A 1 72 ? 4.305 -3.836 3.278 1.00 97.56 72 ASN A N 1
ATOM 563 C CA . ASN A 1 72 ? 4.211 -4.946 4.227 1.00 97.56 72 ASN A CA 1
ATOM 564 C C . ASN A 1 72 ? 4.051 -4.463 5.672 1.00 97.56 72 ASN A C 1
ATOM 566 O O . ASN A 1 72 ? 3.304 -5.065 6.444 1.00 97.56 72 ASN A O 1
ATOM 570 N N . THR A 1 73 ? 4.743 -3.380 6.032 1.00 96.88 73 THR A N 1
ATOM 571 C CA . THR A 1 73 ? 4.644 -2.771 7.361 1.00 96.88 73 THR A CA 1
ATOM 572 C C . THR A 1 73 ? 3.251 -2.191 7.589 1.00 96.88 73 THR A C 1
ATOM 574 O O . THR A 1 73 ? 2.641 -2.505 8.606 1.00 96.88 73 THR A O 1
ATOM 577 N N . LEU A 1 74 ? 2.703 -1.448 6.623 1.00 96.44 74 LEU A N 1
ATOM 578 C CA . LEU A 1 74 ? 1.345 -0.899 6.703 1.00 96.44 74 LEU A CA 1
ATOM 579 C C . LEU A 1 74 ? 0.281 -2.004 6.796 1.00 96.44 74 LEU A C 1
ATOM 581 O O . LEU A 1 74 ? -0.590 -1.948 7.659 1.00 96.44 74 LEU A O 1
ATOM 585 N N . ASN A 1 75 ? 0.385 -3.058 5.980 1.00 97.38 75 ASN A N 1
ATOM 586 C CA . ASN A 1 75 ? -0.531 -4.202 6.056 1.00 97.38 75 ASN A CA 1
ATOM 587 C C . ASN A 1 75 ? -0.423 -4.952 7.393 1.00 97.38 75 ASN A C 1
ATOM 589 O O . ASN A 1 75 ? -1.424 -5.462 7.892 1.00 97.38 75 ASN A O 1
ATOM 593 N N . ARG A 1 76 ? 0.771 -5.020 7.997 1.00 96.19 76 ARG A N 1
ATOM 594 C CA . ARG A 1 76 ? 0.945 -5.573 9.349 1.00 96.19 76 ARG A CA 1
ATOM 595 C C . ARG A 1 76 ? 0.277 -4.687 10.402 1.00 96.19 76 ARG A C 1
ATOM 597 O O . ARG A 1 76 ? -0.438 -5.216 11.240 1.00 96.19 76 ARG A O 1
ATOM 604 N N . MET A 1 77 ? 0.459 -3.370 10.328 1.00 95.81 77 MET A N 1
ATOM 605 C CA . MET A 1 77 ? -0.176 -2.410 11.240 1.00 95.81 77 MET A CA 1
ATOM 606 C C . MET A 1 77 ? -1.707 -2.456 11.143 1.00 95.81 77 MET A C 1
ATOM 608 O O . MET A 1 77 ? -2.384 -2.450 12.166 1.00 95.81 77 MET A O 1
ATOM 612 N N . ALA A 1 78 ? -2.261 -2.595 9.935 1.00 95.25 78 ALA A N 1
ATOM 613 C CA . ALA A 1 78 ? -3.697 -2.801 9.740 1.00 95.25 78 ALA A CA 1
ATOM 614 C C . ALA A 1 78 ? -4.188 -4.109 10.384 1.00 95.25 78 ALA A C 1
ATOM 616 O O . ALA A 1 78 ? -5.193 -4.116 11.088 1.00 95.25 78 ALA A O 1
ATOM 617 N N . ARG A 1 79 ? -3.446 -5.213 10.216 1.00 94.88 79 ARG A N 1
ATOM 618 C CA . ARG A 1 79 ? -3.759 -6.501 10.863 1.00 94.88 79 ARG A CA 1
ATOM 619 C C . ARG A 1 79 ? -3.684 -6.449 12.390 1.00 94.88 79 ARG A C 1
ATOM 621 O O . ARG A 1 79 ? -4.443 -7.146 13.053 1.00 94.88 79 ARG A O 1
ATOM 628 N N . ASN A 1 80 ? -2.795 -5.624 12.933 1.00 95.00 80 ASN A N 1
ATOM 629 C CA . ASN A 1 80 ? -2.642 -5.423 14.372 1.00 95.00 80 ASN A CA 1
ATOM 630 C C . ASN A 1 80 ? -3.670 -4.442 14.966 1.00 95.00 80 ASN A C 1
ATOM 632 O O . ASN A 1 80 ? -3.706 -4.279 16.183 1.00 95.00 80 ASN A O 1
ATOM 636 N N . GLY A 1 81 ? -4.478 -3.773 14.136 1.00 93.06 81 GLY A N 1
ATOM 637 C CA . GLY A 1 81 ? -5.442 -2.759 14.576 1.00 93.06 81 GLY A CA 1
ATOM 638 C C . GLY A 1 81 ? -4.847 -1.368 14.837 1.00 93.06 81 GLY A C 1
ATOM 639 O O . GLY A 1 81 ? -5.537 -0.512 15.375 1.00 93.06 81 GLY A O 1
ATOM 640 N N . GLU A 1 82 ? -3.592 -1.118 14.450 1.00 94.25 82 GLU A N 1
ATOM 641 C CA . GLU A 1 82 ? -2.941 0.204 14.547 1.00 94.25 82 GLU A CA 1
ATOM 642 C C . GLU A 1 82 ? -3.417 1.158 13.431 1.00 94.25 82 GLU A C 1
ATOM 644 O O . GLU A 1 82 ? -3.416 2.383 13.577 1.00 94.25 82 GLU A O 1
ATOM 649 N N . ILE A 1 83 ? -3.817 0.583 12.293 1.00 95.62 83 ILE A N 1
ATOM 650 C CA . ILE A 1 83 ? -4.494 1.270 11.193 1.00 95.62 83 ILE A CA 1
ATOM 651 C C . ILE A 1 83 ? -5.904 0.696 11.105 1.00 95.62 83 ILE A C 1
ATOM 653 O O . ILE A 1 83 ? -6.072 -0.509 10.917 1.00 95.62 83 ILE A O 1
ATOM 657 N N . VAL A 1 84 ? -6.911 1.554 11.219 1.00 93.75 84 VAL A N 1
ATOM 658 C CA . VAL A 1 84 ? -8.317 1.144 11.240 1.00 93.75 84 VAL A CA 1
ATOM 659 C C . VAL A 1 84 ? -9.080 1.771 10.086 1.00 93.75 84 VAL A C 1
ATOM 661 O O . VAL A 1 84 ? -8.730 2.838 9.581 1.00 93.75 84 VAL A O 1
ATOM 664 N N . LEU A 1 85 ? -10.152 1.103 9.682 1.00 92.75 85 LEU A N 1
ATOM 665 C CA . LEU A 1 85 ? -11.113 1.653 8.743 1.00 92.75 85 LEU A CA 1
ATOM 666 C C . LEU A 1 85 ? -12.048 2.613 9.497 1.00 92.75 85 LEU A C 1
ATOM 668 O O . LEU A 1 85 ? -12.811 2.182 10.360 1.00 92.75 85 LEU A O 1
ATOM 672 N N . ASN A 1 86 ? -11.987 3.906 9.177 1.00 89.81 86 ASN A N 1
ATOM 673 C CA . ASN A 1 86 ? -12.887 4.933 9.698 1.00 89.81 86 ASN A CA 1
ATOM 674 C C . ASN A 1 86 ? -13.774 5.462 8.561 1.00 89.81 86 ASN A C 1
ATOM 676 O O . ASN A 1 86 ? -13.303 6.134 7.639 1.00 89.81 86 ASN A O 1
ATOM 680 N N . GLY A 1 87 ? -15.062 5.117 8.599 1.00 89.19 87 GLY A N 1
ATOM 681 C CA . GLY A 1 87 ? -15.943 5.272 7.443 1.00 89.19 87 GLY A CA 1
ATOM 682 C C . GLY A 1 87 ? -15.458 4.385 6.295 1.00 89.19 87 GLY A C 1
ATOM 683 O O . GLY A 1 87 ? -15.401 3.167 6.442 1.00 89.19 87 GLY A O 1
ATOM 684 N N . ASN A 1 88 ? -15.067 4.998 5.177 1.00 89.88 88 ASN A N 1
ATOM 685 C CA . ASN A 1 88 ? -14.520 4.275 4.022 1.00 89.88 88 ASN A CA 1
ATOM 686 C C . ASN A 1 88 ? -12.987 4.346 3.930 1.00 89.88 88 ASN A C 1
ATOM 688 O O . ASN A 1 88 ? -12.408 3.650 3.097 1.00 89.88 88 ASN A O 1
ATOM 692 N N . SER A 1 89 ? -12.333 5.150 4.773 1.00 89.06 89 SER A N 1
ATOM 693 C CA . SER A 1 89 ? -10.903 5.456 4.668 1.00 89.06 89 SER A CA 1
ATOM 694 C C . SER A 1 89 ? -10.084 4.753 5.745 1.00 89.06 89 SER A C 1
ATOM 696 O O . SER A 1 89 ? -10.468 4.714 6.913 1.00 89.06 89 SER A O 1
ATOM 698 N N . TRP A 1 90 ? -8.914 4.243 5.370 1.00 92.69 90 TRP A N 1
ATOM 699 C CA . TRP A 1 90 ? -7.949 3.688 6.317 1.00 92.69 90 TRP A CA 1
ATOM 700 C C . TRP A 1 90 ? -7.112 4.798 6.950 1.00 92.69 90 TRP A C 1
ATOM 702 O O . TRP A 1 90 ? -6.442 5.553 6.245 1.00 92.69 90 TRP A O 1
ATOM 712 N N . VAL A 1 91 ? -7.139 4.878 8.278 1.00 91.56 91 VAL A N 1
ATOM 713 C CA . VAL A 1 91 ? -6.469 5.920 9.065 1.00 91.56 91 VAL A CA 1
ATOM 714 C C . VAL A 1 91 ? -5.607 5.302 10.160 1.00 91.56 91 VAL A C 1
ATOM 716 O O . VAL A 1 91 ? -5.925 4.243 10.698 1.00 91.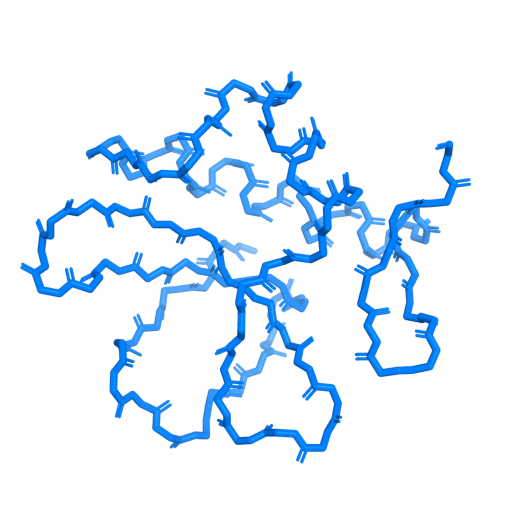56 91 VAL A O 1
ATOM 719 N N . HIS A 1 92 ? -4.508 5.967 10.500 1.00 89.50 92 HIS A N 1
ATOM 720 C CA . HIS A 1 92 ? -3.667 5.578 11.631 1.00 89.50 92 HIS A CA 1
ATOM 721 C C . HIS A 1 92 ? -4.179 6.236 12.917 1.00 89.50 92 HIS A C 1
ATOM 723 O O . HIS A 1 92 ? -4.362 7.452 12.940 1.00 89.50 92 HIS A O 1
ATOM 729 N N . THR A 1 93 ? -4.415 5.448 13.969 1.00 75.50 93 THR A N 1
ATOM 730 C CA . THR A 1 93 ? -5.063 5.915 15.213 1.00 75.50 93 THR A CA 1
ATOM 731 C C . THR A 1 93 ? -4.103 6.277 16.345 1.00 75.50 93 THR A C 1
ATOM 733 O O . THR A 1 93 ? -4.572 6.544 17.449 1.00 75.50 93 THR A O 1
ATOM 736 N N . ALA A 1 94 ? -2.788 6.272 16.102 1.00 63.38 94 ALA A N 1
ATOM 737 C CA . ALA A 1 94 ? -1.791 6.677 17.099 1.00 63.38 94 ALA A CA 1
ATOM 738 C C . ALA A 1 94 ? -1.493 8.181 17.076 1.00 63.38 94 ALA A C 1
ATOM 740 O O . ALA A 1 94 ? -1.394 8.750 15.960 1.00 63.38 94 ALA A O 1
#

Sequence (94 aa):
MAQVIGYFEDNVVFTEGPFVICNPLGNGWRIEVELKGHHCPILPDLTIHKLKERLGMSGKTMDRSLTERVCNTLNRMARNGEIVLNGNSWVHTA

pLDDT: mean 90.54, std 6.99, range [63.38, 97.75]

Foldseek 3Di:
DAAEDEQPDQADDDDLAQKHWYQVVVPFIDIFGFFPPGRDTHRADPQLQVVLVVLVDHGTHNPPVSRRVSRNVVRVCVVVVQWDCDPRHTHGDD

Secondary structure (DSSP, 8-state):
-PEE--TT-SS---SS-SEEEE-GGGS-BEEEE--TT-SS-BPPPHHHHHHHHHTT--S-BS-HHHHHHHHHHHHHHHHTTSEEEETTEEEE--